Protein AF-A0AAD9GIN9-F1 (afdb_monomer)

Secondary structure (DSSP, 8-state):
---GGGBTT-EEEEEEE-SSS-EEEEEE---SS-B-EEEE--TT-SSPEEEE-SS--PPPPP--GGGS-HHHHHHHHH---TT---TTSTTTHHHHHHHT---

Organism: NCBI:txid4793

Solvent-accessible surface area (backbone atoms only — not comparable to full-atom values): 6716 Å² total; per-residue (Å²): 120,85,59,71,49,22,18,40,77,33,39,82,73,46,77,48,75,78,52,99,90,39,72,48,77,40,74,45,76,47,43,95,86,43,71,28,69,43,79,46,77,49,98,89,45,102,57,81,44,79,46,70,26,76,65,88,81,86,84,75,91,85,79,55,80,88,72,50,52,73,67,56,51,51,43,64,66,65,62,85,61,75,93,53,77,60,56,82,29,87,90,31,31,67,61,42,51,62,71,66,58,79,127

pLDDT: mean 89.94, std 6.24, range [68.56, 98.0]

Mean predicted aligned error: 6.06 Å

Nearest PDB structures (foldseek):
  5nnw-assembly1_A  TM=8.106E-01  e=8.037E-04  Pythium aphanidermatum
  5no9-assembly3_C  TM=7.582E-01  e=1.454E-03  Pythium aphanidermatum
  3d9x-assembly1_B  TM=3.020E-01  e=7.605E+00  Bartonella henselae

InterPro domains:
  IPR008701 Necrosis inducing protein [PF05630] (26-100)
  IPR008701 Necrosis inducing protein [PTHR33657] (27-103)

Foldseek 3Di:
DADQLQFPPKDFPDWDDPDPPDIDTDIDDGDPPDTAKDWDDDPPDPDIDIDGDNDDDDDDDDDDLVNDDPVVLVCLQDPPPDPDHDCCHPVRVVVSCVVVDDD

Sequence (103 aa):
MIPPMGFVGTQVTNVIKISLHEYNYTYFGGSNVSIRVFHWYPDESDWIGLTFADDDEEYQDLIMWNQLTDQARTALESADFGDAKVPFNDKNFEAALAQAWPF

Structure (mmCIF, N/CA/C/O backbone):
data_AF-A0AAD9GIN9-F1
#
_entry.id   AF-A0AAD9GIN9-F1
#
loop_
_atom_site.group_PDB
_atom_site.id
_atom_site.type_symbol
_atom_site.label_atom_id
_atom_site.label_alt_id
_atom_site.label_comp_id
_atom_site.label_asym_id
_atom_site.label_entity_id
_atom_site.label_seq_id
_atom_site.pdbx_PDB_ins_code
_atom_site.Cartn_x
_atom_site.Cartn_y
_atom_site.Cartn_z
_atom_site.occupancy
_atom_site.B_iso_or_equiv
_atom_site.auth_seq_id
_atom_site.auth_comp_id
_atom_site.auth_asym_id
_atom_site.auth_atom_id
_atom_site.pdbx_PDB_model_num
ATOM 1 N N . MET A 1 1 ? 11.268 -7.149 -6.441 1.00 73.62 1 MET A N 1
ATOM 2 C CA . MET A 1 1 ? 11.878 -5.842 -6.791 1.00 73.62 1 MET A CA 1
ATOM 3 C C . MET A 1 1 ? 10.872 -5.045 -7.609 1.00 73.62 1 MET A C 1
ATOM 5 O O . MET A 1 1 ? 10.267 -5.630 -8.496 1.00 73.62 1 MET A O 1
ATOM 9 N N . ILE A 1 2 ? 10.664 -3.765 -7.290 1.00 82.88 2 ILE A N 1
ATOM 10 C CA . ILE A 1 2 ? 9.737 -2.878 -8.016 1.00 82.88 2 ILE A CA 1
ATOM 11 C C . ILE A 1 2 ? 10.341 -2.546 -9.394 1.00 82.88 2 ILE A C 1
ATOM 13 O O . ILE A 1 2 ? 11.523 -2.192 -9.441 1.00 82.88 2 ILE A O 1
ATOM 17 N N . PRO A 1 3 ? 9.595 -2.679 -10.508 1.00 87.94 3 PRO A N 1
ATOM 18 C CA . PRO A 1 3 ? 10.089 -2.305 -11.827 1.00 87.94 3 PRO A CA 1
ATOM 19 C C . PRO A 1 3 ? 10.275 -0.781 -11.920 1.00 87.94 3 PRO A C 1
ATOM 21 O O . PRO A 1 3 ? 9.471 -0.047 -11.347 1.00 87.94 3 PRO A O 1
ATOM 24 N N . PRO A 1 4 ? 11.274 -0.276 -12.671 1.00 88.06 4 PRO A N 1
ATOM 25 C CA . PRO A 1 4 ? 11.500 1.163 -12.813 1.00 88.06 4 PRO A CA 1
ATOM 26 C C . PRO A 1 4 ? 10.256 1.955 -13.240 1.00 88.06 4 PRO A C 1
ATOM 28 O O . PRO A 1 4 ? 10.001 3.011 -12.680 1.00 88.06 4 PRO A O 1
ATOM 31 N N . MET A 1 5 ? 9.446 1.427 -14.165 1.00 88.56 5 MET A N 1
ATOM 32 C CA . MET A 1 5 ? 8.213 2.087 -14.633 1.00 88.56 5 MET A CA 1
ATOM 33 C C . MET A 1 5 ? 7.149 2.280 -13.554 1.00 88.56 5 MET A C 1
ATOM 35 O O . MET A 1 5 ? 6.314 3.173 -13.674 1.00 88.56 5 MET A O 1
ATOM 39 N N . GLY A 1 6 ? 7.215 1.484 -12.484 1.00 90.56 6 GLY A N 1
ATOM 40 C CA . GLY A 1 6 ? 6.299 1.594 -11.362 1.00 90.56 6 GLY A CA 1
ATOM 41 C C . GLY A 1 6 ? 6.499 2.862 -10.539 1.00 90.56 6 GLY A C 1
ATOM 42 O O . GLY A 1 6 ? 5.676 3.120 -9.672 1.00 90.56 6 GLY A O 1
ATOM 43 N N . PHE A 1 7 ? 7.551 3.655 -10.762 1.00 92.75 7 PHE A N 1
ATOM 44 C CA . PHE A 1 7 ? 7.750 4.931 -10.075 1.00 92.75 7 PHE A CA 1
ATOM 45 C C . PHE A 1 7 ? 7.140 6.095 -10.864 1.00 92.75 7 PHE A C 1
ATOM 47 O O . PHE A 1 7 ? 7.324 6.226 -12.075 1.00 92.75 7 PHE A O 1
ATOM 54 N N . VAL A 1 8 ? 6.439 6.988 -10.158 1.00 91.06 8 VAL A N 1
ATOM 55 C CA . VAL A 1 8 ? 5.805 8.167 -10.773 1.00 91.06 8 VAL A CA 1
ATOM 56 C C . VAL A 1 8 ? 6.849 9.057 -11.441 1.00 91.06 8 VAL A C 1
ATOM 58 O O . VAL A 1 8 ? 7.878 9.370 -10.845 1.00 91.06 8 VAL A O 1
ATOM 61 N N . GLY A 1 9 ? 6.580 9.489 -12.670 1.00 88.62 9 GLY A N 1
ATOM 62 C CA . GLY A 1 9 ? 7.478 10.319 -13.471 1.00 88.62 9 GLY A CA 1
ATOM 63 C C . GLY A 1 9 ? 8.647 9.581 -14.133 1.00 88.62 9 GLY A C 1
ATOM 64 O O . GLY A 1 9 ? 9.482 10.240 -14.757 1.00 88.62 9 GLY A O 1
ATOM 65 N N . THR A 1 10 ? 8.737 8.249 -14.030 1.00 90.94 10 THR A N 1
ATOM 66 C CA . THR A 1 10 ? 9.717 7.477 -14.806 1.00 90.94 10 THR A CA 1
ATOM 67 C C . THR A 1 10 ? 9.384 7.528 -16.295 1.00 90.94 10 THR A C 1
ATOM 69 O O . THR A 1 10 ? 8.232 7.363 -16.694 1.00 90.94 10 THR A O 1
ATOM 72 N N . GLN A 1 11 ? 10.407 7.762 -17.123 1.00 87.06 11 GLN A N 1
ATOM 73 C CA . GLN A 1 11 ? 10.279 7.861 -18.578 1.00 87.06 11 GLN A CA 1
ATOM 74 C C . GLN A 1 11 ? 11.192 6.865 -19.293 1.00 87.06 11 GLN A C 1
ATOM 76 O O . GLN A 1 11 ? 12.372 6.716 -18.955 1.00 87.06 11 GLN A O 1
ATOM 81 N N . VAL A 1 12 ? 10.666 6.221 -20.337 1.00 87.00 12 VAL A N 1
ATOM 82 C CA . VAL A 1 12 ? 11.467 5.404 -21.256 1.00 87.00 12 VAL A CA 1
ATOM 83 C C . VAL A 1 12 ? 12.339 6.330 -22.096 1.00 87.00 12 VAL A C 1
ATOM 85 O O . VAL A 1 12 ? 11.842 7.178 -22.830 1.00 87.00 12 VAL A O 1
ATOM 88 N N . THR A 1 13 ? 13.654 6.165 -21.995 1.00 86.06 13 THR A N 1
ATOM 89 C CA . THR A 1 13 ? 14.627 6.986 -22.731 1.00 86.06 13 THR A CA 1
ATOM 90 C C . THR A 1 13 ? 15.073 6.321 -24.025 1.00 86.06 13 THR A C 1
ATOM 92 O O . THR A 1 13 ? 15.349 7.006 -25.007 1.00 86.06 13 THR A O 1
ATOM 95 N N . ASN A 1 14 ? 15.166 4.990 -24.047 1.00 85.12 14 ASN A N 1
ATOM 96 C CA . ASN A 1 14 ? 15.548 4.253 -25.244 1.00 85.12 14 ASN A CA 1
ATOM 97 C C . ASN A 1 14 ? 14.865 2.887 -25.297 1.00 85.12 14 ASN A C 1
ATOM 99 O O . ASN A 1 14 ? 14.644 2.245 -24.269 1.00 85.12 14 ASN A O 1
ATOM 103 N N . VAL A 1 15 ? 14.589 2.442 -26.521 1.00 87.25 15 VAL A N 1
ATOM 104 C CA . VAL A 1 15 ? 14.059 1.119 -26.831 1.00 87.25 15 VAL A CA 1
ATOM 105 C C . VAL A 1 15 ? 14.951 0.496 -27.898 1.00 87.25 15 VAL A C 1
ATOM 107 O O . VAL A 1 15 ? 14.933 0.896 -29.062 1.00 87.25 15 VAL A O 1
ATOM 110 N N . ILE A 1 16 ? 15.739 -0.500 -27.505 1.00 90.06 16 ILE A N 1
ATOM 111 C CA . ILE A 1 16 ? 16.606 -1.252 -28.412 1.00 90.06 16 ILE A CA 1
ATOM 112 C C . ILE A 1 16 ? 15.888 -2.544 -28.789 1.00 90.06 16 ILE A C 1
ATOM 114 O O . ILE A 1 16 ? 15.683 -3.413 -27.945 1.00 90.06 16 ILE A O 1
ATOM 118 N N . LYS A 1 17 ? 15.518 -2.693 -30.064 1.00 87.69 17 LYS A N 1
ATOM 119 C CA . LYS A 1 17 ? 14.935 -3.937 -30.579 1.00 87.69 17 LYS A CA 1
ATOM 120 C C . LYS A 1 17 ? 16.034 -4.983 -30.782 1.00 87.69 17 LYS A C 1
ATOM 122 O O . LYS A 1 17 ? 16.910 -4.790 -31.621 1.00 87.69 17 LYS A O 1
ATOM 127 N N . ILE A 1 18 ? 15.972 -6.078 -30.029 1.00 90.19 18 ILE A N 1
ATOM 128 C CA . ILE A 1 18 ? 16.932 -7.192 -30.099 1.00 90.19 18 ILE A CA 1
ATOM 129 C C . ILE A 1 18 ? 16.447 -8.247 -31.101 1.00 90.19 18 ILE A C 1
ATOM 131 O O . ILE A 1 18 ? 17.233 -8.762 -31.895 1.00 90.19 18 ILE A O 1
ATOM 135 N N . SER A 1 19 ? 15.145 -8.544 -31.114 1.00 89.56 19 SER A N 1
ATOM 136 C CA . SER A 1 19 ? 14.534 -9.510 -32.036 1.00 89.56 19 SER A CA 1
ATOM 137 C C . SE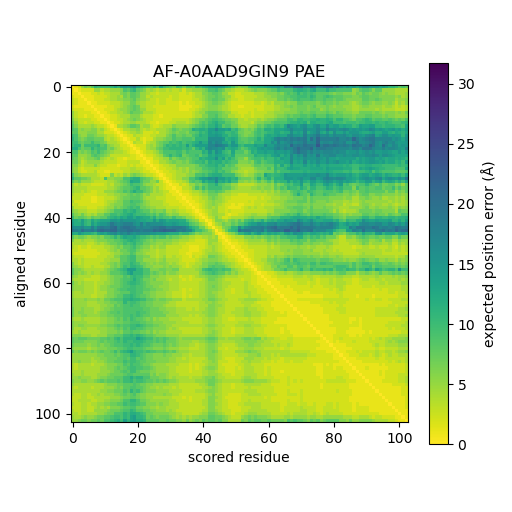R A 1 19 ? 13.085 -9.129 -32.371 1.00 89.56 19 SER A C 1
ATOM 139 O O . SER A 1 19 ? 12.644 -8.024 -32.060 1.00 89.56 19 SER A O 1
ATOM 141 N N . LEU A 1 20 ? 12.324 -10.002 -33.048 1.00 83.19 20 LEU A N 1
ATOM 142 C CA . LEU A 1 20 ? 10.939 -9.702 -33.441 1.00 83.19 20 LEU A CA 1
ATOM 143 C C . LEU A 1 20 ? 10.027 -9.395 -32.234 1.00 83.19 20 LEU A C 1
ATOM 145 O O . LEU A 1 20 ? 9.142 -8.557 -32.373 1.00 83.19 20 LEU A O 1
ATOM 149 N N . HIS A 1 21 ? 10.278 -10.027 -31.081 1.00 82.62 21 HIS A N 1
ATOM 150 C CA . HIS A 1 21 ? 9.471 -9.909 -29.855 1.00 82.62 21 HIS A CA 1
ATOM 151 C C . HIS A 1 21 ? 10.281 -9.471 -28.628 1.00 82.62 21 HIS A C 1
ATOM 153 O O . HIS A 1 21 ? 9.760 -9.476 -27.518 1.00 82.62 21 HIS A O 1
ATOM 159 N N . GLU A 1 22 ? 11.553 -9.116 -28.803 1.00 87.69 22 GLU A N 1
ATOM 160 C CA . GLU A 1 22 ? 12.440 -8.796 -27.688 1.00 87.69 22 GLU A CA 1
ATOM 161 C C . GLU A 1 22 ? 12.963 -7.372 -27.810 1.00 87.69 22 GLU A C 1
ATOM 163 O O . GLU A 1 22 ? 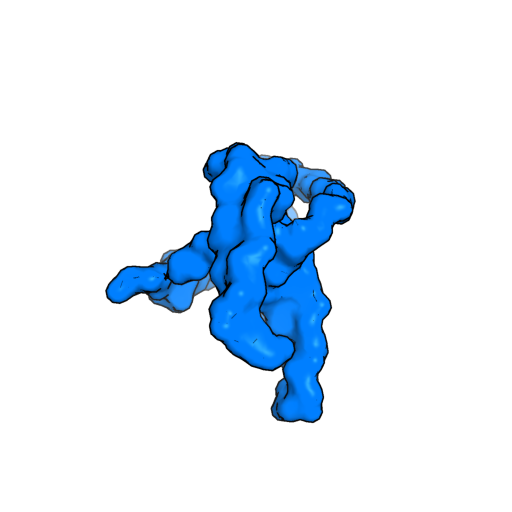13.534 -6.975 -28.834 1.00 87.69 22 GLU A O 1
ATOM 168 N N . TYR A 1 23 ? 12.770 -6.618 -26.736 1.00 85.38 23 TYR A N 1
ATOM 169 C CA . TYR A 1 23 ? 13.100 -5.211 -26.634 1.00 85.38 23 TYR A CA 1
ATOM 170 C C . TYR A 1 23 ? 13.815 -4.974 -25.309 1.00 85.38 23 TYR A C 1
ATOM 172 O O . TYR A 1 23 ? 13.401 -5.484 -24.270 1.00 85.38 23 TYR A O 1
ATOM 180 N N . ASN A 1 24 ? 14.887 -4.192 -25.348 1.00 88.75 24 ASN A N 1
ATOM 181 C CA . ASN A 1 24 ? 15.573 -3.715 -24.159 1.00 88.75 24 ASN A CA 1
ATOM 182 C C . ASN A 1 24 ? 15.226 -2.244 -23.937 1.00 88.75 24 ASN A C 1
ATOM 184 O O . ASN A 1 24 ? 15.393 -1.419 -24.838 1.00 88.75 24 ASN A O 1
ATOM 188 N N . TYR A 1 25 ? 14.745 -1.938 -22.739 1.00 86.88 25 TYR A N 1
ATOM 189 C CA . TYR A 1 25 ? 14.267 -0.620 -22.354 1.00 86.88 25 TYR A CA 1
ATOM 190 C C . TYR A 1 25 ? 15.248 0.012 -21.375 1.00 86.88 25 TYR A C 1
ATOM 192 O O . TYR A 1 25 ? 15.647 -0.615 -20.392 1.00 86.88 25 TYR A O 1
ATOM 200 N N . THR A 1 26 ? 15.610 1.269 -21.615 1.00 89.44 26 THR A N 1
ATOM 201 C CA . THR A 1 26 ? 16.315 2.084 -20.622 1.00 89.44 26 THR A CA 1
ATOM 202 C C . THR A 1 26 ? 15.390 3.161 -20.081 1.00 89.44 26 THR A C 1
ATOM 204 O O . THR A 1 26 ? 14.641 3.795 -20.827 1.00 89.44 26 THR A O 1
ATOM 207 N N . TYR A 1 27 ? 15.461 3.376 -18.772 1.00 88.44 27 TYR A N 1
ATOM 208 C CA . TYR A 1 27 ? 14.578 4.275 -18.038 1.00 88.44 27 TYR A CA 1
ATOM 209 C C . TYR A 1 27 ? 15.377 5.427 -17.433 1.00 88.44 27 TYR A C 1
ATOM 211 O O . TYR A 1 27 ? 16.536 5.251 -17.049 1.00 88.44 27 TYR A O 1
ATOM 219 N N . PHE A 1 28 ? 14.755 6.598 -17.336 1.00 87.19 28 PHE A N 1
ATOM 220 C CA . PHE A 1 28 ? 15.325 7.775 -16.695 1.00 87.19 28 PHE A CA 1
ATOM 221 C C . PHE A 1 28 ? 14.317 8.420 -15.751 1.00 87.19 28 PHE A C 1
ATOM 223 O O . PHE A 1 28 ? 13.135 8.545 -16.078 1.00 87.19 28 PHE A O 1
ATOM 230 N N . GLY A 1 29 ? 14.823 8.885 -14.607 1.00 82.00 29 GLY A N 1
ATOM 231 C CA . GLY A 1 29 ? 14.033 9.612 -13.620 1.00 82.00 29 GLY A CA 1
ATOM 232 C C . GLY A 1 29 ? 12.957 8.760 -12.943 1.00 82.00 29 GLY A C 1
ATOM 233 O O . GLY A 1 29 ? 12.794 7.571 -13.220 1.00 82.00 29 GLY A O 1
ATOM 234 N N . GLY A 1 30 ? 12.245 9.390 -12.016 1.00 85.81 30 GLY A N 1
ATOM 235 C CA . GLY A 1 30 ? 11.198 8.773 -11.212 1.00 85.81 30 GLY A CA 1
ATOM 236 C C . GLY A 1 30 ? 11.175 9.336 -9.796 1.00 85.81 30 GLY A C 1
ATOM 237 O O . GLY A 1 30 ? 12.168 9.880 -9.305 1.00 85.81 30 GLY A O 1
ATOM 238 N N . SER A 1 31 ? 10.025 9.226 -9.146 1.00 87.00 31 SER A N 1
ATOM 239 C CA . SER A 1 31 ? 9.860 9.523 -7.731 1.00 87.00 31 SER A CA 1
ATOM 240 C C . SER A 1 31 ? 10.531 8.443 -6.887 1.00 87.00 31 SER A C 1
ATOM 242 O O . SER A 1 31 ? 10.470 7.265 -7.212 1.00 87.00 31 SER A O 1
ATOM 244 N N . ASN A 1 32 ? 11.107 8.831 -5.752 1.00 85.44 32 ASN A N 1
ATOM 245 C CA . ASN A 1 32 ? 11.607 7.876 -4.756 1.00 85.44 32 ASN A CA 1
ATOM 246 C C . ASN A 1 32 ? 10.545 7.504 -3.709 1.00 85.44 32 ASN A C 1
ATOM 248 O O . ASN A 1 32 ? 10.817 6.704 -2.817 1.00 85.44 32 ASN A O 1
ATOM 252 N N . VAL A 1 33 ? 9.367 8.131 -3.771 1.00 85.50 33 VAL A N 1
ATOM 253 C CA . VAL A 1 33 ? 8.333 8.045 -2.726 1.00 85.50 33 VAL A CA 1
ATOM 254 C C . VAL A 1 33 ? 6.941 7.740 -3.271 1.00 85.50 33 VAL A C 1
ATOM 256 O O . VAL A 1 33 ? 6.028 7.482 -2.494 1.00 85.50 33 VAL A O 1
ATOM 259 N N . SER A 1 34 ? 6.765 7.763 -4.591 1.00 90.38 34 SER A N 1
ATOM 260 C CA . SER A 1 34 ? 5.466 7.603 -5.243 1.00 90.38 34 SER A CA 1
ATOM 261 C C . SER A 1 34 ? 5.561 6.508 -6.289 1.00 90.38 34 SER A C 1
ATOM 263 O O . SER A 1 34 ? 6.418 6.561 -7.175 1.00 90.38 34 SER A O 1
ATOM 265 N N . ILE A 1 35 ? 4.667 5.535 -6.174 1.00 91.25 35 ILE A N 1
ATOM 266 C CA . ILE A 1 35 ? 4.546 4.409 -7.093 1.00 91.25 35 ILE A CA 1
ATOM 267 C C . ILE A 1 35 ? 3.183 4.434 -7.778 1.00 91.25 35 ILE A C 1
ATOM 269 O O . ILE A 1 35 ? 2.225 4.989 -7.242 1.00 91.25 35 ILE A O 1
ATOM 273 N N . ARG A 1 36 ? 3.108 3.811 -8.947 1.00 90.69 36 ARG A N 1
ATOM 274 C CA . ARG A 1 36 ? 1.901 3.625 -9.744 1.00 90.69 36 ARG A CA 1
ATOM 275 C C . ARG A 1 36 ? 1.456 2.179 -9.614 1.00 90.69 36 ARG A C 1
ATOM 277 O O . ARG A 1 36 ? 2.270 1.265 -9.771 1.00 90.69 36 ARG A O 1
ATOM 284 N N . VAL A 1 37 ? 0.176 1.963 -9.349 1.00 91.31 37 VAL A N 1
ATOM 285 C CA . VAL A 1 37 ? -0.414 0.625 -9.266 1.00 91.31 37 VAL A CA 1
ATOM 286 C C . VAL A 1 37 ? -1.753 0.605 -9.982 1.00 91.31 37 VAL A C 1
ATOM 288 O O . VAL A 1 37 ? -2.468 1.601 -9.970 1.00 91.31 37 VAL A O 1
ATOM 291 N N . PHE A 1 38 ? -2.104 -0.531 -10.577 1.00 89.62 38 PHE A N 1
ATOM 292 C CA . PHE A 1 38 ? -3.421 -0.751 -11.161 1.00 89.62 38 PHE A CA 1
ATOM 293 C C . PHE A 1 38 ? -3.994 -2.094 -10.717 1.00 89.62 38 PHE A C 1
ATOM 295 O O . PHE A 1 38 ? -3.268 -3.006 -10.303 1.00 89.62 38 PHE A O 1
ATOM 302 N N . HIS A 1 39 ? -5.319 -2.193 -10.787 1.00 88.06 39 HIS A N 1
ATOM 303 C CA . HIS A 1 39 ? -6.024 -3.435 -10.525 1.00 88.06 39 HIS A CA 1
ATOM 304 C C . HIS A 1 39 ? -6.148 -4.245 -11.814 1.00 88.06 39 HIS A C 1
ATOM 306 O O . HIS A 1 39 ? -6.470 -3.702 -12.869 1.00 88.06 39 HIS A O 1
ATOM 312 N N . TRP A 1 40 ? -5.924 -5.549 -11.730 1.00 86.38 40 TRP A N 1
ATOM 313 C CA . TRP A 1 40 ? -6.061 -6.450 -12.866 1.00 86.38 40 TRP A CA 1
ATOM 314 C C . TRP A 1 40 ? -6.918 -7.654 -12.484 1.00 86.38 40 TRP A C 1
ATOM 316 O O . TRP A 1 40 ? -6.923 -8.084 -11.327 1.00 86.38 40 TRP 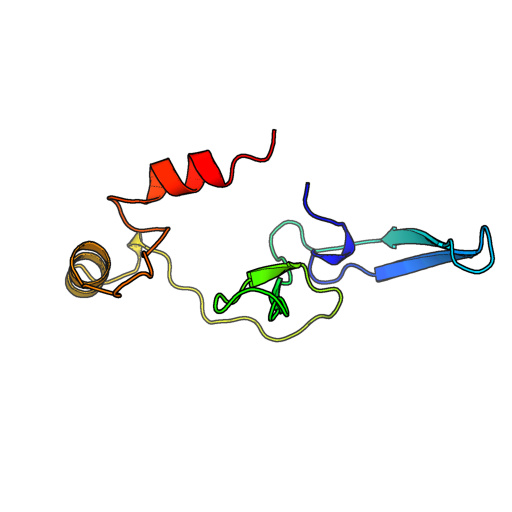A O 1
ATOM 326 N N . TYR A 1 41 ? -7.658 -8.170 -13.462 1.00 82.81 41 TYR A N 1
ATOM 327 C CA . TYR A 1 41 ? -8.507 -9.346 -13.310 1.00 82.81 41 TYR A CA 1
ATOM 328 C C . TYR A 1 41 ? -7.768 -10.543 -13.908 1.00 82.81 41 TYR A C 1
ATOM 330 O O . TYR A 1 41 ? -7.576 -10.576 -15.124 1.00 82.81 41 TYR A O 1
ATOM 338 N N . PRO A 1 42 ? -7.306 -11.501 -13.093 1.00 75.06 42 PRO A N 1
ATOM 339 C CA . PRO A 1 42 ? -6.777 -12.748 -13.610 1.00 75.06 42 PRO A CA 1
ATOM 340 C C . PRO A 1 42 ? -7.941 -13.569 -14.163 1.00 75.06 42 PRO A C 1
ATOM 342 O O . PRO A 1 42 ? -8.893 -13.835 -13.436 1.00 75.06 42 PRO A O 1
ATOM 345 N N . ASP A 1 43 ? -7.847 -14.027 -15.410 1.00 71.69 43 ASP A N 1
ATOM 346 C CA . ASP A 1 43 ? -8.909 -14.805 -16.073 1.00 71.69 43 ASP A CA 1
ATOM 347 C C . ASP A 1 43 ? -9.281 -16.115 -15.331 1.00 71.69 43 ASP A C 1
ATOM 349 O O . ASP A 1 43 ? -10.302 -16.735 -15.622 1.00 71.69 43 ASP A O 1
ATOM 353 N N . GLU A 1 44 ? -8.461 -16.537 -14.361 1.00 68.56 44 GLU A N 1
ATOM 354 C CA . GLU A 1 44 ? -8.591 -17.779 -13.588 1.00 68.56 44 GLU A CA 1
ATOM 355 C C . GLU A 1 44 ? -8.951 -17.565 -12.102 1.00 68.56 44 GLU A C 1
ATOM 357 O O . GLU A 1 44 ? -9.053 -18.537 -11.351 1.00 68.56 44 GLU A O 1
ATOM 362 N N . SER A 1 45 ? -9.136 -16.319 -11.647 1.00 70.50 45 SER A N 1
ATOM 363 C CA . SER A 1 45 ? -9.357 -15.996 -10.232 1.00 70.50 45 SER A CA 1
ATOM 364 C C . SER A 1 45 ? -10.497 -14.995 -10.047 1.00 70.50 45 SER A C 1
ATOM 366 O O . SER A 1 45 ? -10.465 -13.910 -10.617 1.00 70.50 45 SER A O 1
ATOM 368 N N . ASP A 1 46 ? -11.445 -15.301 -9.155 1.00 77.25 46 ASP A N 1
ATOM 369 C CA . ASP A 1 46 ? -12.472 -14.343 -8.703 1.00 77.25 46 ASP A CA 1
ATOM 370 C C . ASP A 1 46 ? -11.881 -13.173 -7.874 1.00 77.25 46 ASP A C 1
ATOM 372 O O . ASP A 1 46 ? -12.599 -12.263 -7.456 1.00 77.25 46 ASP A O 1
ATOM 376 N N . TRP A 1 47 ? -10.568 -13.179 -7.615 1.00 83.94 47 TRP A N 1
ATOM 377 C CA . TRP A 1 47 ? -9.863 -12.151 -6.849 1.00 83.94 47 TRP A CA 1
ATOM 378 C C . TRP A 1 47 ? -9.257 -11.065 -7.737 1.00 83.94 47 TRP A C 1
ATOM 380 O O . TRP A 1 47 ? -8.596 -11.357 -8.731 1.00 83.94 47 TRP A O 1
ATOM 390 N N . ILE A 1 48 ? -9.383 -9.810 -7.302 1.00 88.12 48 ILE A N 1
ATOM 391 C CA . ILE A 1 48 ? -8.709 -8.664 -7.922 1.00 88.12 48 ILE A CA 1
ATOM 392 C C . ILE A 1 48 ? -7.253 -8.614 -7.449 1.00 88.12 48 ILE A C 1
ATOM 394 O O . ILE A 1 48 ? -6.983 -8.543 -6.248 1.00 88.12 48 ILE A O 1
ATOM 398 N N . GLY A 1 49 ? -6.315 -8.622 -8.396 1.00 87.69 49 GLY A N 1
ATOM 399 C CA . GLY A 1 49 ? -4.893 -8.440 -8.123 1.00 87.69 49 GLY A CA 1
ATOM 400 C C . GLY A 1 49 ? -4.463 -6.979 -8.253 1.00 87.69 49 GLY A C 1
ATOM 401 O O . GLY A 1 49 ? -5.051 -6.215 -9.015 1.00 87.69 49 GLY A O 1
ATOM 402 N N . LEU A 1 50 ? -3.395 -6.601 -7.549 1.00 90.38 50 LEU A N 1
ATOM 403 C CA . LEU A 1 50 ? -2.692 -5.331 -7.746 1.00 90.38 50 LEU A CA 1
ATOM 404 C C . LEU A 1 50 ? -1.327 -5.590 -8.383 1.00 90.38 50 LEU A C 1
ATOM 406 O O . LEU A 1 50 ? -0.620 -6.518 -7.990 1.00 90.38 50 LEU A O 1
ATOM 410 N N . THR A 1 51 ? -0.950 -4.759 -9.350 1.00 90.31 51 THR A N 1
ATOM 411 C CA . THR A 1 51 ? 0.388 -4.764 -9.956 1.00 90.31 51 THR A CA 1
ATOM 412 C C . THR A 1 51 ? 0.832 -3.338 -10.289 1.00 90.31 51 THR A C 1
ATOM 414 O O . THR A 1 51 ? 0.042 -2.401 -10.178 1.00 90.31 51 THR A O 1
ATOM 417 N N . PHE A 1 52 ? 2.105 -3.150 -10.640 1.00 90.81 52 PHE A N 1
ATOM 418 C CA . PHE A 1 52 ? 2.646 -1.833 -10.986 1.00 90.81 52 PHE A CA 1
ATOM 419 C C . PHE A 1 52 ? 2.132 -1.361 -12.344 1.00 90.81 52 PHE A C 1
ATOM 421 O O . PHE A 1 52 ? 2.015 -2.168 -13.263 1.00 90.81 52 PHE A O 1
ATOM 428 N N . ALA A 1 53 ? 1.851 -0.063 -12.458 1.00 88.62 53 ALA A N 1
ATOM 429 C CA . ALA A 1 53 ? 1.401 0.558 -13.700 1.00 88.62 53 ALA A CA 1
ATOM 430 C C . ALA A 1 53 ? 2.531 1.332 -14.389 1.00 88.62 53 ALA A C 1
ATOM 432 O O . ALA A 1 53 ? 3.458 1.814 -13.734 1.00 88.62 53 ALA A O 1
ATOM 433 N N . ASP A 1 54 ? 2.406 1.485 -15.705 1.00 85.31 54 ASP A N 1
ATOM 434 C CA . ASP A 1 54 ? 3.372 2.204 -16.540 1.00 85.31 54 ASP A CA 1
ATOM 435 C C . ASP A 1 54 ? 2.981 3.673 -16.777 1.00 85.31 54 ASP A C 1
ATOM 437 O O . ASP A 1 54 ? 3.838 4.485 -17.138 1.00 85.31 54 ASP A O 1
ATOM 441 N N . ASP A 1 55 ? 1.721 4.026 -16.517 1.00 83.56 55 ASP A N 1
ATOM 442 C CA . ASP A 1 55 ? 1.149 5.345 -16.782 1.00 83.56 55 ASP A CA 1
ATOM 443 C C . ASP A 1 55 ? 0.874 6.127 -15.488 1.00 83.56 55 ASP A C 1
ATOM 445 O O . ASP A 1 55 ? 0.507 5.565 -14.453 1.00 83.56 55 ASP A O 1
ATOM 449 N N . ASP A 1 56 ? 1.085 7.445 -15.547 1.00 83.19 56 ASP A N 1
ATOM 450 C CA . ASP A 1 56 ? 0.719 8.359 -14.462 1.00 83.19 56 ASP A CA 1
ATOM 451 C C . ASP A 1 56 ? -0.792 8.605 -14.455 1.00 83.19 56 ASP A C 1
ATOM 453 O O . ASP A 1 56 ? -1.362 9.030 -15.461 1.00 83.19 56 ASP A O 1
ATOM 457 N N . GLU A 1 57 ? -1.410 8.425 -13.290 1.00 83.56 57 GLU A N 1
ATOM 458 C CA . GLU A 1 57 ? -2.823 8.727 -13.055 1.00 83.56 57 GLU A CA 1
ATOM 459 C C . GLU A 1 57 ? -3.002 9.615 -11.806 1.00 83.56 57 GLU A C 1
ATOM 461 O O . GLU A 1 57 ? -2.162 10.463 -11.489 1.00 83.56 57 GLU A O 1
ATOM 466 N N . GLU A 1 58 ? -4.130 9.467 -11.113 1.00 85.88 58 GLU A N 1
ATOM 467 C CA . GLU A 1 58 ? -4.523 10.290 -9.979 1.00 85.88 58 GLU A CA 1
ATOM 468 C C . GLU A 1 58 ? -3.969 9.765 -8.651 1.00 85.88 58 GLU A C 1
ATOM 470 O O . GLU A 1 58 ? -3.889 8.563 -8.391 1.00 85.88 58 GLU A O 1
ATOM 475 N N . TYR A 1 59 ? -3.641 10.705 -7.767 1.00 86.75 59 TYR A N 1
ATOM 476 C CA . TYR A 1 59 ? -3.348 10.414 -6.369 1.00 86.75 59 TYR A CA 1
ATOM 477 C C . TYR A 1 59 ? -4.643 10.303 -5.566 1.00 86.75 59 TYR A C 1
ATOM 479 O O . TYR A 1 59 ? -5.588 11.055 -5.795 1.00 86.75 59 TYR A O 1
ATOM 487 N N . GLN A 1 60 ? -4.658 9.413 -4.576 1.00 89.75 60 GLN A N 1
ATOM 488 C CA . GLN A 1 60 ? -5.723 9.361 -3.577 1.00 89.75 60 GLN A CA 1
ATOM 489 C C . GLN A 1 60 ? -5.347 10.194 -2.348 1.00 89.75 60 GLN A C 1
ATOM 491 O O . GLN A 1 60 ? -4.168 10.317 -2.000 1.00 89.75 60 GLN A O 1
ATOM 496 N N . ASP A 1 61 ? -6.355 10.728 -1.659 1.00 94.25 61 ASP A N 1
ATOM 497 C CA . ASP A 1 61 ? -6.151 11.434 -0.397 1.00 94.25 61 ASP A CA 1
ATOM 498 C C . ASP A 1 61 ? -5.573 10.487 0.663 1.00 94.25 61 ASP A C 1
ATOM 500 O O . ASP A 1 61 ? -6.156 9.455 1.006 1.00 94.25 61 ASP A O 1
ATOM 504 N N . LEU A 1 62 ? -4.406 10.849 1.194 1.00 93.38 62 LEU A N 1
ATOM 505 C CA . LEU A 1 62 ? -3.692 10.037 2.169 1.00 93.38 62 LEU A CA 1
ATOM 506 C C . LEU A 1 62 ? -4.135 10.366 3.599 1.00 93.38 62 LEU A C 1
ATOM 508 O O . LEU A 1 62 ? -4.023 11.506 4.051 1.00 93.38 62 LEU A O 1
ATOM 512 N N . ILE A 1 63 ? -4.515 9.328 4.345 1.00 95.56 63 ILE A N 1
ATOM 513 C CA . ILE A 1 63 ? -4.652 9.363 5.803 1.00 95.56 63 ILE A CA 1
ATOM 514 C C . ILE A 1 63 ? -3.858 8.215 6.428 1.00 95.56 63 ILE A C 1
ATOM 516 O O . ILE A 1 63 ? -4.038 7.047 6.090 1.00 95.56 63 ILE A O 1
ATOM 520 N N . MET A 1 64 ? -2.942 8.541 7.336 1.00 96.38 64 MET A N 1
ATOM 521 C CA . MET A 1 64 ? -2.133 7.546 8.038 1.00 96.38 64 MET A CA 1
ATOM 522 C C . MET A 1 64 ? -2.917 6.914 9.193 1.00 96.38 64 MET A C 1
ATOM 524 O O . MET A 1 64 ? -3.764 7.566 9.800 1.00 96.38 64 MET A O 1
ATOM 528 N N . TRP A 1 65 ? -2.566 5.681 9.576 1.00 95.88 65 TRP A N 1
ATOM 529 C CA . TRP A 1 65 ? -3.208 4.958 10.689 1.00 95.88 65 TRP A CA 1
ATOM 530 C C . TRP A 1 65 ? -3.316 5.802 11.968 1.00 95.88 65 TRP A C 1
ATOM 532 O O . TRP A 1 65 ? -4.390 5.929 12.546 1.00 95.88 65 TRP A O 1
ATOM 542 N N . ASN A 1 66 ? -2.230 6.476 12.354 1.00 95.38 66 ASN A N 1
ATOM 543 C CA . ASN A 1 66 ? -2.181 7.317 13.557 1.00 95.38 66 ASN A CA 1
ATOM 544 C C . ASN A 1 66 ? -2.919 8.663 13.424 1.00 95.38 66 ASN A C 1
ATOM 546 O O . ASN A 1 66 ? -3.046 9.382 14.411 1.00 95.38 66 ASN A O 1
ATOM 550 N N . GLN A 1 67 ? -3.364 9.028 12.219 1.00 97.88 67 GLN A N 1
ATOM 551 C CA . GLN A 1 67 ? -4.190 10.214 11.971 1.00 97.88 67 GLN A CA 1
ATOM 552 C C . GLN A 1 67 ? -5.692 9.897 12.027 1.00 97.88 67 GLN A C 1
ATOM 554 O O . GLN A 1 67 ? -6.505 10.818 12.091 1.00 97.88 67 GLN A O 1
ATOM 559 N N . LEU A 1 68 ? -6.074 8.615 12.006 1.00 97.56 68 LEU A N 1
ATOM 560 C CA . LEU A 1 68 ? -7.462 8.187 12.154 1.00 97.56 68 LEU A CA 1
ATOM 561 C C . LEU A 1 68 ? -7.974 8.443 13.574 1.00 97.56 68 LEU A C 1
ATOM 563 O O . LEU A 1 68 ? -7.233 8.384 14.556 1.00 97.56 68 LEU A O 1
ATOM 567 N N . THR A 1 69 ? -9.284 8.654 13.693 1.00 98.00 69 THR A N 1
ATOM 568 C CA . THR A 1 69 ? -9.945 8.685 15.001 1.00 98.00 69 THR A CA 1
ATOM 569 C C . THR A 1 69 ? -9.897 7.306 15.661 1.00 98.00 69 THR A C 1
ATOM 571 O O . THR A 1 69 ? -9.848 6.273 14.988 1.00 98.00 69 THR A O 1
ATOM 574 N N . ASP A 1 70 ? -9.984 7.266 16.991 1.00 97.69 70 ASP A N 1
ATOM 575 C CA . ASP A 1 70 ? -10.021 6.002 17.743 1.00 97.69 70 ASP A CA 1
ATOM 576 C C . ASP A 1 70 ? -11.186 5.100 17.314 1.00 97.69 70 ASP A C 1
ATOM 578 O O . ASP A 1 70 ? -11.047 3.878 17.243 1.00 97.69 70 ASP A O 1
ATOM 582 N N . GLN A 1 71 ? -12.323 5.706 16.964 1.00 97.62 71 GLN A N 1
ATOM 583 C CA . GLN A 1 71 ? -13.492 4.993 16.450 1.00 97.62 71 GLN A CA 1
ATOM 584 C C . GLN A 1 71 ? -13.210 4.336 15.095 1.00 97.62 71 GLN A C 1
ATOM 586 O O . GLN A 1 71 ? -13.556 3.172 14.905 1.00 97.62 71 GLN A O 1
ATOM 591 N N . ALA A 1 72 ? -12.548 5.044 14.173 1.00 97.62 72 ALA A N 1
ATOM 592 C CA . ALA A 1 72 ? -12.194 4.500 12.865 1.00 97.62 72 ALA A CA 1
ATOM 593 C C . ALA A 1 72 ? -11.173 3.359 12.980 1.00 97.62 72 ALA A C 1
ATOM 595 O O . ALA A 1 72 ? -11.360 2.314 12.359 1.00 97.62 72 ALA A O 1
ATOM 596 N N . ARG A 1 73 ? -10.143 3.511 13.827 1.00 97.69 73 ARG A N 1
ATOM 597 C CA . ARG A 1 73 ? -9.179 2.430 14.100 1.00 97.69 73 ARG A CA 1
ATOM 598 C C . ARG A 1 73 ? -9.868 1.199 14.680 1.00 97.69 73 ARG A C 1
ATOM 600 O O . ARG A 1 73 ? -9.700 0.105 14.158 1.00 97.69 73 ARG A O 1
ATOM 607 N N . THR A 1 74 ? -10.721 1.384 15.688 1.00 97.06 74 THR A N 1
ATOM 608 C CA . THR A 1 74 ? -11.486 0.286 16.308 1.00 97.06 74 THR A CA 1
ATOM 609 C C . THR A 1 74 ? -12.380 -0.430 15.293 1.00 97.06 74 THR A C 1
ATOM 611 O O . THR A 1 74 ? -12.467 -1.659 15.306 1.00 97.06 74 THR A O 1
ATOM 614 N N . ALA A 1 75 ? -13.025 0.314 14.389 1.00 97.19 75 ALA A N 1
ATOM 615 C CA . ALA A 1 75 ? -13.833 -0.266 13.322 1.00 97.19 75 ALA A CA 1
ATOM 616 C C . ALA A 1 75 ? -12.976 -1.107 12.361 1.00 97.19 75 ALA A C 1
ATOM 618 O O . ALA A 1 75 ? -13.305 -2.261 12.115 1.00 97.19 75 ALA A O 1
ATOM 619 N N . LEU A 1 76 ? -11.843 -0.585 11.885 1.00 96.94 76 LEU A N 1
ATOM 620 C CA . LEU A 1 76 ? -10.924 -1.308 10.989 1.00 96.94 76 LEU A CA 1
ATOM 621 C C . LEU A 1 76 ? -10.240 -2.520 11.653 1.00 96.94 76 LEU A C 1
ATOM 623 O O . LEU A 1 76 ? -9.803 -3.447 10.973 1.00 96.94 76 LEU A O 1
ATOM 627 N N . GLU A 1 77 ? -10.166 -2.534 12.981 1.00 96.50 77 GLU A N 1
ATOM 628 C CA . GLU A 1 77 ? -9.578 -3.617 13.774 1.00 96.50 77 GLU A CA 1
ATOM 629 C C . GLU A 1 77 ? -10.547 -4.790 14.031 1.00 96.50 77 GLU A C 1
ATOM 631 O O . GLU A 1 77 ? -10.125 -5.926 14.285 1.00 96.50 77 GLU A O 1
ATOM 636 N N . SER A 1 78 ? -11.857 -4.519 14.030 1.00 95.06 78 SER A N 1
ATOM 637 C CA . SER A 1 78 ? -12.883 -5.461 14.508 1.00 95.06 78 SER A CA 1
ATOM 638 C C . SER A 1 78 ? -13.993 -5.775 13.512 1.00 95.06 78 SER A C 1
ATOM 640 O O . SER A 1 78 ? -14.667 -6.790 13.686 1.00 95.06 78 SER A O 1
ATOM 642 N N . ALA A 1 79 ? -14.189 -4.942 12.489 1.00 95.75 79 ALA A N 1
ATOM 643 C CA . ALA A 1 79 ? -15.209 -5.168 11.480 1.00 95.75 79 ALA A CA 1
ATOM 644 C C . ALA A 1 79 ? -14.922 -6.431 10.663 1.00 95.75 79 ALA A C 1
ATOM 646 O O . ALA A 1 79 ? -13.773 -6.780 10.379 1.00 95.75 79 ALA A O 1
ATOM 647 N N . ASP A 1 80 ? -16.003 -7.094 10.266 1.00 95.44 80 ASP A N 1
ATOM 648 C CA . ASP A 1 80 ? -15.957 -8.232 9.364 1.00 95.44 80 ASP A CA 1
ATOM 649 C C . ASP A 1 80 ? -16.051 -7.741 7.913 1.00 95.44 80 ASP A C 1
ATOM 651 O O . ASP A 1 80 ? -17.079 -7.210 7.490 1.00 95.44 80 ASP A O 1
ATOM 655 N N . PHE A 1 81 ? -14.959 -7.906 7.166 1.00 94.62 81 PHE A N 1
ATOM 656 C CA . PHE A 1 81 ? -14.880 -7.626 5.729 1.00 94.62 81 PHE A CA 1
ATOM 657 C C . PHE A 1 81 ? -15.043 -8.910 4.891 1.00 94.62 81 PHE A C 1
ATOM 659 O O . PHE A 1 81 ? -14.633 -8.959 3.730 1.00 94.62 81 PHE A O 1
ATOM 666 N N . GLY A 1 82 ? -15.619 -9.963 5.481 1.00 94.12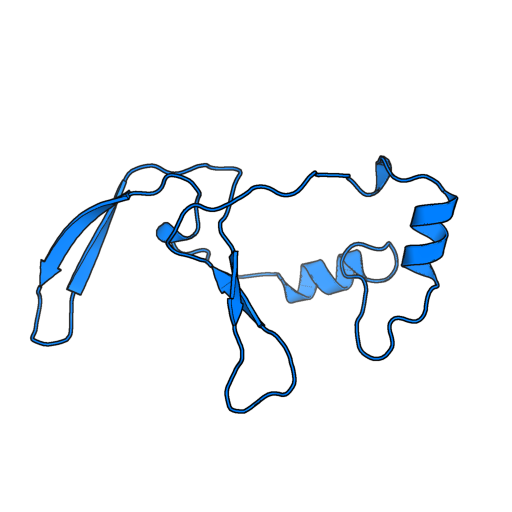 82 GLY A N 1
ATOM 667 C CA . GLY A 1 82 ? -15.729 -11.286 4.884 1.00 94.12 82 GLY A CA 1
ATOM 668 C C . GLY A 1 82 ? -14.350 -11.903 4.671 1.00 94.12 82 GLY A C 1
ATOM 669 O O . GLY A 1 82 ? -13.515 -11.983 5.586 1.00 94.12 82 GLY A O 1
ATOM 670 N N . ASP A 1 83 ? -14.095 -12.312 3.432 1.00 91.25 83 ASP A N 1
ATOM 671 C CA . ASP A 1 83 ? -12.821 -12.921 3.060 1.00 91.25 83 ASP A CA 1
ATOM 672 C C . ASP A 1 83 ? -11.685 -11.888 2.956 1.00 91.25 83 ASP A C 1
ATOM 674 O O . ASP A 1 83 ? -10.512 -12.242 3.089 1.00 91.25 83 ASP A O 1
ATOM 678 N N . ALA A 1 84 ? -12.009 -10.598 2.803 1.00 92.56 84 ALA A N 1
ATOM 679 C CA . ALA A 1 84 ? -11.019 -9.529 2.802 1.00 92.56 84 ALA A CA 1
ATOM 680 C C . ALA A 1 84 ? -10.496 -9.237 4.220 1.00 92.56 84 ALA A C 1
ATOM 682 O O . ALA A 1 84 ? -11.198 -9.379 5.225 1.00 92.56 84 ALA A O 1
ATOM 683 N N . LYS A 1 85 ? -9.235 -8.801 4.305 1.00 93.44 85 LYS A N 1
ATOM 684 C CA . LYS A 1 85 ? -8.567 -8.413 5.556 1.00 93.44 85 LYS A CA 1
ATOM 685 C C . LYS A 1 85 ? -7.952 -7.029 5.410 1.00 93.44 85 LYS A C 1
ATOM 687 O O . LYS A 1 85 ? -7.398 -6.710 4.363 1.00 93.44 85 LYS A O 1
ATOM 692 N N . VAL A 1 86 ? -8.020 -6.224 6.470 1.00 96.38 86 VAL A N 1
ATOM 693 C CA . VAL A 1 86 ? -7.343 -4.921 6.528 1.00 96.38 86 VAL A CA 1
ATOM 694 C C . VAL A 1 86 ? -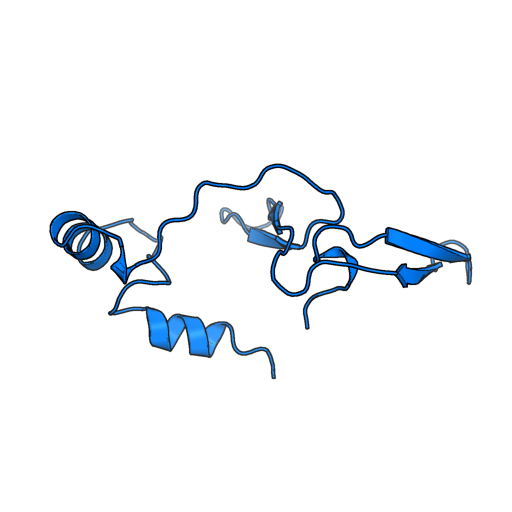5.850 -5.169 6.775 1.00 96.38 86 VAL A C 1
ATOM 696 O O . VAL A 1 86 ? -5.513 -5.658 7.853 1.00 96.38 86 VAL A O 1
ATOM 699 N N . PRO A 1 87 ? -4.946 -4.868 5.825 1.00 95.56 87 PRO A N 1
ATOM 700 C CA . PRO A 1 87 ? -3.546 -5.295 5.918 1.00 95.56 87 PRO A CA 1
ATOM 701 C C . PRO A 1 87 ? -2.687 -4.398 6.821 1.00 95.56 87 PRO A C 1
ATOM 703 O O . PRO A 1 87 ? -1.582 -4.778 7.187 1.00 95.56 87 PRO A O 1
ATOM 706 N N . PHE A 1 88 ? -3.178 -3.209 7.172 1.00 95.88 88 PHE A N 1
ATOM 707 C CA . PHE A 1 88 ? -2.442 -2.194 7.933 1.00 95.88 88 PHE A CA 1
ATOM 708 C C . PHE A 1 88 ? -2.962 -1.996 9.365 1.00 95.88 88 PHE A C 1
ATOM 710 O O . PHE A 1 88 ? -2.560 -1.042 10.027 1.00 95.88 88 PHE A O 1
ATOM 717 N N . ASN A 1 89 ? -3.883 -2.849 9.824 1.00 95.81 89 ASN A N 1
ATOM 718 C CA . ASN A 1 89 ? -4.385 -2.803 11.197 1.00 95.81 89 ASN A CA 1
ATOM 719 C C . ASN A 1 89 ? -3.425 -3.523 12.163 1.00 95.81 89 ASN A C 1
ATOM 721 O O . ASN A 1 89 ? -2.528 -4.248 11.724 1.00 95.81 89 ASN A O 1
ATOM 725 N N . ASP A 1 90 ? -3.614 -3.353 13.471 1.00 95.12 90 ASP A N 1
ATOM 726 C CA . ASP A 1 90 ? -2.632 -3.802 14.466 1.00 95.12 90 ASP A CA 1
ATOM 727 C C . ASP A 1 90 ? -2.502 -5.339 14.487 1.00 95.12 90 ASP A C 1
ATOM 729 O O . ASP A 1 90 ? -1.407 -5.873 14.669 1.00 95.12 90 ASP A O 1
ATOM 733 N N . LYS A 1 91 ? -3.599 -6.071 14.240 1.00 93.44 91 LYS A N 1
A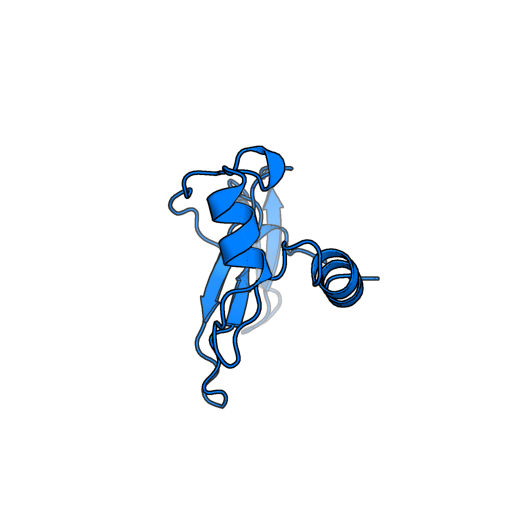TOM 734 C CA . LYS A 1 91 ? -3.592 -7.542 14.125 1.00 93.44 91 LYS A CA 1
ATOM 735 C C . LYS A 1 91 ? -2.800 -8.075 12.936 1.00 93.44 91 LYS A C 1
ATOM 737 O O . LYS A 1 91 ? -2.196 -9.140 13.054 1.00 93.44 91 LYS A O 1
ATOM 742 N N . ASN A 1 92 ? -2.864 -7.405 11.788 1.00 95.62 92 ASN A N 1
ATOM 743 C CA . ASN A 1 92 ? -2.374 -7.960 10.526 1.00 95.62 92 ASN A CA 1
ATOM 744 C C . ASN A 1 92 ? -1.062 -7.332 10.053 1.00 95.62 92 ASN A C 1
ATOM 746 O O . ASN A 1 92 ? -0.402 -7.942 9.216 1.00 95.62 92 ASN A O 1
ATOM 750 N N . PHE A 1 93 ? -0.665 -6.166 10.572 1.00 96.25 93 PHE A N 1
ATOM 751 C CA . PHE A 1 93 ? 0.457 -5.388 10.041 1.00 96.25 93 PHE A CA 1
ATOM 752 C C . PHE A 1 93 ? 1.762 -6.190 9.941 1.00 96.25 93 PHE A C 1
ATOM 754 O O . PHE A 1 93 ? 2.332 -6.301 8.860 1.00 96.25 93 PHE A O 1
ATOM 761 N N . GLU A 1 94 ? 2.198 -6.833 11.026 1.00 97.69 94 GLU A N 1
ATOM 762 C CA . GLU A 1 94 ? 3.439 -7.626 11.035 1.00 97.69 94 GLU A CA 1
ATOM 763 C C . GLU A 1 94 ? 3.372 -8.833 10.086 1.00 97.69 94 GLU A C 1
ATOM 765 O O . GLU A 1 94 ? 4.329 -9.140 9.374 1.00 97.69 94 GLU A O 1
ATOM 770 N N . ALA A 1 95 ? 2.220 -9.508 10.024 1.00 97.00 95 ALA A N 1
ATOM 771 C CA . ALA A 1 95 ? 2.023 -10.634 9.115 1.00 97.00 95 ALA A CA 1
ATOM 772 C C . ALA A 1 95 ? 2.021 -10.181 7.646 1.00 97.00 95 ALA A C 1
ATOM 774 O O . ALA A 1 95 ? 2.594 -10.858 6.792 1.00 97.00 95 ALA A O 1
ATOM 775 N N . ALA A 1 96 ? 1.418 -9.027 7.354 1.00 96.31 96 ALA A N 1
ATOM 776 C CA . ALA A 1 96 ? 1.421 -8.421 6.031 1.00 96.31 96 ALA A CA 1
ATOM 777 C C . ALA A 1 96 ? 2.836 -7.995 5.616 1.00 96.31 96 ALA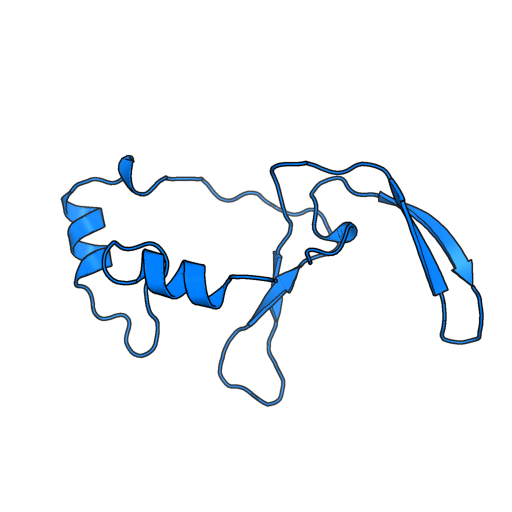 A C 1
ATOM 779 O O . ALA A 1 96 ? 3.240 -8.263 4.487 1.00 96.31 96 ALA A O 1
ATOM 780 N N . LEU A 1 97 ? 3.625 -7.413 6.528 1.00 96.50 97 LEU A N 1
ATOM 781 C CA . LEU A 1 97 ? 5.032 -7.085 6.278 1.00 96.50 97 LEU A CA 1
ATOM 782 C C . LEU A 1 97 ? 5.868 -8.331 5.974 1.00 96.50 97 LEU A C 1
ATOM 784 O O . LEU A 1 97 ? 6.659 -8.318 5.033 1.00 96.50 97 LEU A O 1
ATOM 788 N N . ALA A 1 98 ? 5.670 -9.416 6.727 1.00 96.88 98 ALA A N 1
ATOM 789 C CA . ALA A 1 98 ? 6.361 -10.678 6.483 1.00 96.88 98 ALA A CA 1
ATOM 790 C C . ALA A 1 98 ? 6.011 -11.276 5.109 1.00 96.88 98 ALA A C 1
ATOM 792 O O . ALA A 1 98 ? 6.892 -11.779 4.418 1.00 96.88 98 ALA A O 1
ATOM 793 N N . GLN A 1 99 ? 4.745 -11.191 4.687 1.00 94.62 99 GLN A N 1
ATOM 794 C CA . GLN A 1 99 ? 4.311 -11.641 3.358 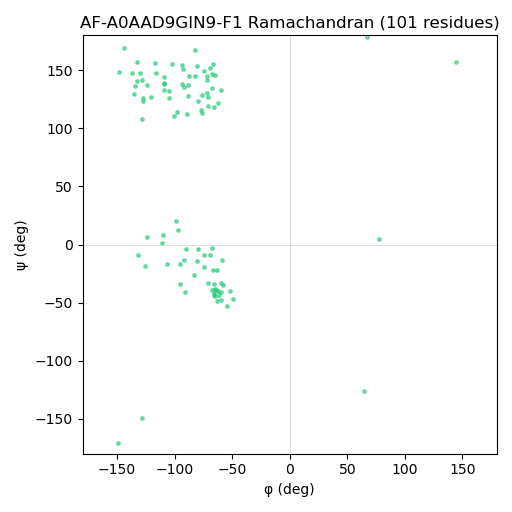1.00 94.62 99 GLN A CA 1
ATOM 795 C C . GLN A 1 99 ? 4.820 -10.739 2.228 1.00 94.62 99 GLN A C 1
ATOM 797 O O . GLN A 1 99 ? 5.098 -11.223 1.134 1.00 94.62 99 GLN A O 1
ATOM 802 N N . ALA A 1 100 ? 4.950 -9.437 2.483 1.00 93.44 100 ALA A N 1
ATOM 803 C CA . ALA A 1 100 ? 5.434 -8.459 1.514 1.00 93.44 100 ALA A CA 1
ATOM 804 C C . ALA A 1 100 ? 6.967 -8.439 1.376 1.00 93.44 100 ALA A C 1
ATOM 806 O O . ALA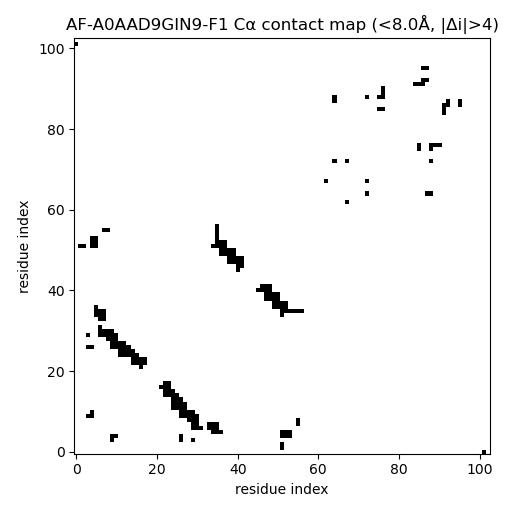 A 1 100 ? 7.499 -7.687 0.554 1.00 93.44 100 ALA A O 1
ATOM 807 N N . TRP A 1 101 ? 7.689 -9.229 2.176 1.00 94.00 101 TRP A N 1
ATOM 808 C CA . TRP A 1 101 ? 9.144 -9.237 2.194 1.00 94.00 101 TRP A CA 1
ATOM 809 C C . TRP A 1 101 ? 9.728 -9.745 0.856 1.00 94.00 101 TRP A C 1
ATOM 811 O O . TRP A 1 101 ? 9.484 -10.891 0.478 1.00 94.00 101 TRP A O 1
ATOM 821 N N . PRO A 1 102 ? 10.506 -8.927 0.115 1.00 88.06 102 PRO A N 1
ATOM 822 C CA . PRO A 1 102 ? 10.861 -9.235 -1.271 1.00 88.06 102 PRO A CA 1
ATOM 823 C C . PRO A 1 102 ? 12.241 -9.900 -1.453 1.00 88.06 102 PRO A C 1
ATOM 825 O O . PRO A 1 102 ? 12.730 -9.926 -2.588 1.00 88.06 102 PRO A O 1
ATOM 828 N N . PHE A 1 103 ? 12.886 -10.371 -0.376 1.00 89.19 103 PHE A N 1
ATOM 829 C CA . PHE A 1 103 ? 14.259 -10.905 -0.374 1.00 89.19 103 PHE A CA 1
ATOM 830 C C . PHE A 1 103 ? 14.350 -12.285 0.279 1.00 89.19 103 PHE A C 1
ATOM 832 O O . PHE A 1 103 ? 15.130 -13.114 -0.233 1.00 89.19 103 PHE A O 1
#

Radius of gyration: 18.23 Å; Cα contacts (8 Å, |Δi|>4): 115; chains: 1; bounding box: 33×29×51 Å